Protein AF-A0A822DS72-F1 (afdb_monomer)

Structure (mmCIF, N/CA/C/O backbone):
data_AF-A0A822DS72-F1
#
_entry.id   AF-A0A822DS72-F1
#
loop_
_atom_site.group_PDB
_atom_site.id
_atom_site.type_symbol
_atom_site.label_atom_id
_atom_site.label_alt_id
_atom_site.label_comp_id
_atom_site.label_asym_id
_atom_site.label_entity_id
_atom_site.label_seq_id
_atom_site.pdbx_PDB_ins_code
_atom_site.Cartn_x
_atom_site.Cartn_y
_atom_site.Cartn_z
_atom_site.occupancy
_atom_site.B_iso_or_equiv
_atom_site.auth_seq_id
_atom_site.auth_comp_id
_atom_site.auth_asym_id
_atom_site.auth_atom_id
_atom_site.pdbx_PDB_model_num
ATOM 1 N N . VAL A 1 1 ? -15.668 7.469 24.430 1.00 57.28 1 VAL A N 1
ATOM 2 C CA . VAL A 1 1 ? -15.857 6.029 24.702 1.00 57.28 1 VAL A CA 1
ATOM 3 C C . VAL A 1 1 ? -14.706 5.326 24.024 1.00 57.28 1 VAL A C 1
ATOM 5 O O . VAL A 1 1 ? -14.641 5.386 22.801 1.00 57.28 1 VAL A O 1
ATOM 8 N N . ASP A 1 2 ? -13.755 4.793 24.787 1.00 65.06 2 ASP 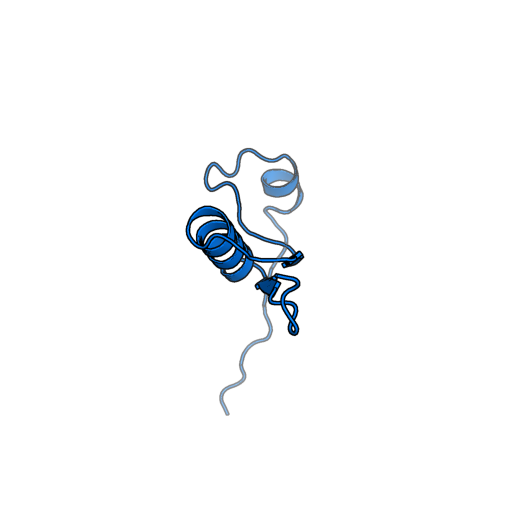A N 1
ATOM 9 C CA . ASP A 1 2 ? -12.664 4.022 24.190 1.00 65.06 2 ASP A CA 1
ATOM 10 C C . ASP A 1 2 ? -13.231 2.769 23.528 1.00 65.06 2 ASP A C 1
ATOM 12 O O . ASP A 1 2 ? -14.072 2.067 24.094 1.00 65.06 2 ASP A O 1
ATOM 16 N N . ARG A 1 3 ? -12.812 2.527 22.286 1.00 74.38 3 ARG A N 1
ATOM 17 C CA . ARG A 1 3 ? -13.238 1.356 21.521 1.00 74.38 3 ARG A CA 1
ATOM 18 C C . ARG A 1 3 ? -12.434 0.154 22.001 1.00 74.38 3 ARG A C 1
ATOM 20 O O . ARG A 1 3 ? -11.208 0.199 22.005 1.00 74.38 3 ARG A O 1
ATOM 27 N N . ILE A 1 4 ? -13.136 -0.910 22.391 1.00 81.25 4 ILE A N 1
ATOM 28 C CA . ILE A 1 4 ? -12.545 -2.127 22.975 1.00 81.25 4 ILE A CA 1
ATOM 29 C C . ILE A 1 4 ? -11.718 -2.916 21.942 1.00 81.25 4 ILE A C 1
ATOM 31 O O . ILE A 1 4 ? -10.760 -3.588 22.312 1.00 81.25 4 ILE A O 1
ATOM 35 N N . ALA A 1 5 ? -12.047 -2.816 20.650 1.00 87.31 5 ALA A N 1
ATOM 36 C CA . ALA A 1 5 ? -11.327 -3.486 19.570 1.00 87.31 5 ALA A CA 1
ATOM 37 C C . ALA A 1 5 ? -10.689 -2.474 18.611 1.00 87.31 5 ALA A C 1
ATOM 39 O O . ALA A 1 5 ? -11.290 -1.443 18.303 1.00 87.31 5 ALA A O 1
ATOM 40 N N . LYS A 1 6 ? -9.485 -2.806 18.133 1.00 93.25 6 LYS A N 1
ATOM 41 C CA . LYS A 1 6 ? -8.776 -2.084 17.074 1.00 93.25 6 LYS A CA 1
ATOM 42 C C . LYS A 1 6 ? -9.064 -2.736 15.728 1.00 93.25 6 LYS A C 1
ATOM 44 O O . LYS A 1 6 ? -8.927 -3.952 15.609 1.00 93.25 6 LYS A O 1
ATOM 49 N N . VAL A 1 7 ? -9.454 -1.944 14.733 1.00 94.69 7 VAL A N 1
ATOM 50 C CA . VAL A 1 7 ? -9.782 -2.428 13.384 1.00 94.69 7 VAL A CA 1
ATOM 51 C C . VAL A 1 7 ? -8.799 -1.839 12.386 1.00 94.69 7 VAL A C 1
ATOM 53 O O . VAL A 1 7 ? -8.617 -0.626 12.325 1.00 94.69 7 VAL A O 1
ATOM 56 N N . GLY A 1 8 ? -8.180 -2.698 11.582 1.00 96.69 8 GLY A N 1
ATOM 57 C CA . GLY A 1 8 ? -7.264 -2.285 10.526 1.00 96.69 8 GLY A CA 1
ATOM 58 C C . GLY A 1 8 ? -7.582 -2.935 9.192 1.00 96.69 8 GLY A C 1
ATOM 59 O O . GLY A 1 8 ? -8.322 -3.917 9.126 1.00 96.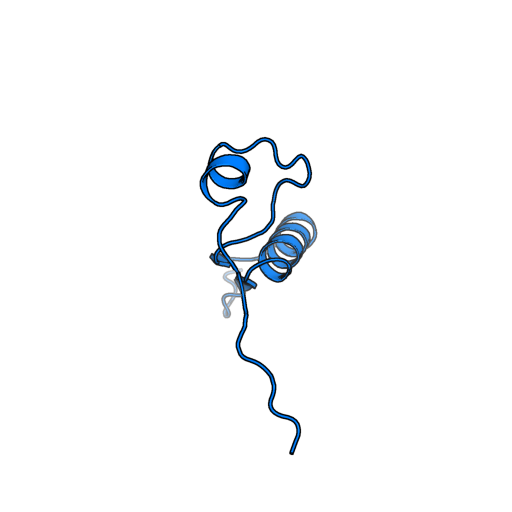69 8 GLY A O 1
ATOM 60 N N . VAL A 1 9 ? -7.002 -2.381 8.129 1.00 97.94 9 VAL A N 1
ATOM 61 C CA . VAL A 1 9 ? -7.130 -2.897 6.760 1.00 97.94 9 VAL A CA 1
ATOM 62 C C . VAL A 1 9 ? -5.744 -3.155 6.194 1.00 97.94 9 VAL A C 1
ATOM 64 O O . VAL A 1 9 ? -4.815 -2.372 6.396 1.00 97.94 9 VAL A O 1
ATOM 67 N N . ALA A 1 10 ? -5.603 -4.264 5.479 1.00 98.06 10 ALA A N 1
ATOM 68 C CA . ALA A 1 10 ? -4.371 -4.634 4.809 1.00 98.06 10 ALA A CA 1
ATOM 69 C C . ALA A 1 10 ? -4.652 -5.013 3.355 1.00 98.06 10 ALA A C 1
ATOM 71 O O . ALA A 1 10 ? -5.734 -5.507 3.040 1.00 98.06 10 ALA A O 1
ATOM 72 N N . GLY A 1 11 ? -3.678 -4.791 2.477 1.00 97.94 11 GLY A N 1
ATOM 73 C CA . GLY A 1 11 ? -3.749 -5.251 1.096 1.00 97.94 11 GLY A CA 1
ATOM 74 C C . GLY A 1 11 ? -2.395 -5.220 0.402 1.00 97.94 11 GLY A C 1
ATOM 75 O O . GLY A 1 11 ? -1.522 -4.424 0.758 1.00 97.94 11 GLY A O 1
ATOM 76 N N . ASP A 1 12 ? -2.238 -6.083 -0.595 1.00 97.00 12 ASP A N 1
ATOM 77 C CA . ASP A 1 12 ? -1.043 -6.212 -1.421 1.00 97.00 12 ASP A CA 1
ATOM 78 C C . ASP A 1 12 ? -1.348 -5.921 -2.900 1.00 97.00 12 ASP A C 1
ATOM 80 O O . ASP A 1 12 ? -2.481 -6.112 -3.335 1.00 97.00 12 ASP A O 1
ATOM 84 N N . SER A 1 13 ? -0.382 -5.432 -3.686 1.00 94.88 13 SER A N 1
ATOM 85 C CA . SER A 1 13 ? -0.568 -5.146 -5.125 1.00 94.88 13 SER A CA 1
ATOM 86 C C . SER A 1 13 ? -1.841 -4.310 -5.393 1.00 94.88 13 SER A C 1
ATOM 88 O O . SER A 1 13 ? -2.004 -3.219 -4.837 1.00 94.88 13 SER A O 1
ATOM 90 N N . ALA A 1 14 ? -2.784 -4.810 -6.195 1.00 95.06 14 ALA A N 1
ATOM 91 C CA . ALA A 1 14 ? -4.091 -4.193 -6.421 1.00 95.06 14 ALA A CA 1
ATOM 92 C C . ALA A 1 14 ? -4.954 -4.108 -5.143 1.00 95.06 14 ALA A C 1
ATOM 94 O O . ALA A 1 14 ? -5.715 -3.157 -4.962 1.00 95.06 14 ALA A O 1
ATOM 95 N N . GLY A 1 15 ? -4.810 -5.055 -4.214 1.00 97.25 15 GLY A N 1
ATOM 96 C CA . GLY A 1 15 ? -5.466 -5.046 -2.906 1.00 97.25 15 GLY A CA 1
ATOM 97 C C . GLY A 1 15 ? -5.028 -3.882 -2.014 1.00 97.25 15 GLY A C 1
ATOM 98 O O . GLY A 1 15 ? -5.834 -3.371 -1.240 1.00 97.25 15 GLY A O 1
ATOM 99 N N . ALA A 1 16 ? -3.796 -3.388 -2.152 1.00 97.50 16 ALA A N 1
ATOM 100 C CA . ALA A 1 16 ? -3.347 -2.186 -1.446 1.00 97.50 16 ALA A CA 1
ATOM 101 C C . ALA A 1 16 ? -4.085 -0.922 -1.930 1.00 97.50 16 ALA A C 1
ATOM 103 O O . ALA A 1 16 ? -4.404 -0.036 -1.130 1.00 97.50 16 ALA A O 1
ATOM 104 N N . MET A 1 17 ? -4.420 -0.857 -3.224 1.00 96.81 17 MET A N 1
ATOM 105 C CA . MET A 1 17 ? -5.260 0.214 -3.763 1.00 96.81 17 MET A CA 1
ATOM 106 C C . MET A 1 17 ? -6.651 0.173 -3.126 1.00 96.81 17 MET A C 1
ATOM 108 O O . MET A 1 17 ? -7.144 1.188 -2.642 1.00 96.81 17 MET A O 1
ATOM 112 N N . ILE A 1 18 ? -7.256 -1.018 -3.062 1.00 97.12 18 ILE A N 1
ATOM 113 C CA . ILE A 1 18 ? -8.567 -1.227 -2.435 1.00 97.12 18 ILE A CA 1
ATOM 114 C C . ILE A 1 18 ? -8.512 -0.850 -0.953 1.00 97.12 18 ILE A C 1
ATOM 116 O O . ILE A 1 18 ? -9.363 -0.100 -0.482 1.00 97.12 18 ILE A O 1
ATOM 120 N N . SER A 1 19 ? -7.488 -1.307 -0.228 1.00 97.56 19 SER A N 1
ATOM 121 C CA . SER A 1 19 ? -7.249 -0.943 1.174 1.00 97.56 19 SER A CA 1
ATOM 122 C C . SER A 1 19 ? -7.191 0.578 1.353 1.00 97.56 19 SER A C 1
ATOM 124 O O . SER A 1 19 ? -7.805 1.125 2.269 1.00 97.56 19 SER A O 1
ATOM 126 N N . THR A 1 20 ? -6.531 1.286 0.432 1.00 96.25 20 THR A N 1
ATOM 127 C CA . THR A 1 20 ? -6.495 2.758 0.399 1.00 96.25 20 THR A CA 1
ATOM 128 C C . THR A 1 20 ? -7.868 3.377 0.179 1.00 96.25 20 THR A C 1
ATOM 130 O O . THR A 1 20 ? -8.246 4.289 0.917 1.00 96.25 20 THR A O 1
ATOM 133 N N . SER A 1 21 ? -8.656 2.856 -0.761 1.00 96.25 21 SER A N 1
ATOM 134 C CA . SER A 1 21 ? -10.034 3.310 -0.966 1.00 96.25 21 SER A CA 1
ATOM 135 C C . SER A 1 21 ? -10.905 3.088 0.277 1.00 96.25 21 SER A C 1
ATOM 137 O O . SER A 1 21 ? -11.636 3.991 0.680 1.00 96.25 21 SER A O 1
ATOM 139 N N . ILE A 1 22 ? -10.785 1.933 0.944 1.00 97.44 22 ILE A N 1
ATOM 140 C CA . ILE A 1 22 ? -11.519 1.645 2.183 1.00 97.44 22 ILE A CA 1
ATOM 141 C C . ILE A 1 22 ? -11.129 2.625 3.290 1.00 97.44 22 ILE A C 1
ATOM 143 O O . ILE A 1 22 ? -12.019 3.206 3.902 1.00 97.44 22 ILE A O 1
ATOM 147 N N . CYS A 1 23 ? -9.837 2.873 3.518 1.00 96.19 23 CYS A N 1
ATOM 148 C CA . CYS A 1 23 ? -9.391 3.835 4.532 1.00 96.19 23 CYS A CA 1
ATOM 149 C C . CYS A 1 23 ? -9.853 5.275 4.251 1.00 96.19 23 CYS A C 1
ATOM 151 O O . CYS A 1 23 ? -10.046 6.052 5.186 1.00 96.19 23 CYS A O 1
ATOM 153 N N . GLN A 1 24 ? -10.056 5.651 2.985 1.00 95.62 24 GLN A N 1
ATOM 154 C CA . GLN A 1 24 ? -10.605 6.963 2.639 1.00 95.62 24 GLN A CA 1
ATOM 155 C C . GLN A 1 24 ? -12.105 7.067 2.985 1.00 95.62 24 GLN A C 1
ATOM 157 O O . GLN A 1 24 ? -12.559 8.087 3.529 1.00 95.62 24 GLN A O 1
ATOM 162 N N . THR A 1 25 ? -12.877 6.030 2.645 1.00 97.38 25 THR A N 1
ATOM 163 C CA . THR A 1 25 ? -14.345 6.017 2.748 1.00 97.38 25 THR A CA 1
ATOM 164 C C . THR A 1 25 ? -14.840 5.652 4.146 1.00 97.38 25 THR A C 1
ATOM 166 O O . THR A 1 25 ? -15.739 6.309 4.671 1.00 97.38 25 THR A O 1
ATOM 169 N N . VAL A 1 26 ? -14.255 4.629 4.765 1.00 95.94 26 VAL A N 1
ATOM 170 C CA . VAL A 1 26 ? -14.622 4.138 6.094 1.00 95.94 26 VAL A CA 1
ATOM 171 C C . VAL A 1 26 ? -13.856 4.943 7.134 1.00 95.94 26 VAL A C 1
ATOM 173 O O . VAL A 1 26 ? -12.630 4.901 7.208 1.00 95.94 26 VAL A O 1
ATOM 176 N N . LYS A 1 27 ? -14.587 5.714 7.941 1.00 89.12 27 LYS A N 1
ATOM 177 C CA . LYS A 1 27 ? -14.008 6.374 9.115 1.00 89.12 27 LYS A CA 1
ATOM 178 C C . LYS A 1 27 ? -13.691 5.321 10.167 1.00 89.12 27 LYS A C 1
ATOM 180 O O . LYS A 1 27 ? -14.243 4.229 10.124 1.00 89.12 27 LYS A O 1
ATOM 185 N N . ASP A 1 28 ? -12.827 5.667 11.113 1.00 92.44 28 ASP A N 1
ATOM 186 C CA . ASP A 1 28 ? -12.553 4.824 12.279 1.00 92.44 28 ASP A CA 1
ATOM 187 C C . ASP A 1 28 ? -11.732 3.547 12.030 1.00 92.44 28 ASP A C 1
ATOM 189 O O . ASP A 1 28 ? -11.727 2.654 12.873 1.00 92.44 28 ASP A O 1
ATOM 193 N N . ILE A 1 29 ? -10.972 3.495 10.931 1.00 94.75 29 ILE A N 1
ATOM 194 C CA . ILE A 1 29 ? -9.865 2.542 10.768 1.00 94.75 29 ILE A CA 1
ATOM 195 C C . ILE A 1 29 ? -8.674 2.999 11.625 1.00 94.75 29 ILE A C 1
ATOM 197 O O . ILE A 1 29 ? -8.193 4.121 11.473 1.00 94.75 29 ILE A O 1
ATOM 201 N N . ASP A 1 30 ? -8.190 2.133 12.516 1.00 95.50 30 ASP A N 1
ATOM 202 C CA . ASP A 1 30 ? -7.089 2.434 13.437 1.00 95.50 30 ASP A CA 1
ATOM 203 C C . ASP A 1 30 ? -5.708 2.323 12.773 1.00 95.50 30 ASP A C 1
ATOM 205 O O . ASP A 1 30 ? -4.776 3.023 13.169 1.00 95.50 30 ASP A O 1
ATOM 209 N N . PHE A 1 31 ? -5.547 1.427 11.793 1.00 96.38 31 PHE A N 1
ATOM 210 C CA . PHE A 1 31 ? -4.277 1.227 11.093 1.00 96.38 31 PHE A CA 1
ATOM 211 C C . PHE A 1 31 ? -4.462 0.672 9.679 1.00 96.38 31 PHE A C 1
ATOM 213 O O . PHE A 1 31 ? -5.447 0.000 9.366 1.00 96.38 31 PHE A O 1
ATOM 220 N N . GLN A 1 32 ? -3.467 0.930 8.833 1.00 97.88 32 GLN A N 1
ATOM 221 C CA . GLN A 1 32 ? -3.434 0.491 7.447 1.00 97.88 32 GLN A CA 1
ATOM 222 C C . GLN A 1 32 ? -2.083 -0.149 7.123 1.00 97.88 32 GLN A C 1
ATOM 224 O O . GLN A 1 32 ? -1.038 0.405 7.460 1.00 97.88 32 GLN A O 1
ATOM 229 N N . ILE A 1 33 ? -2.108 -1.299 6.449 1.00 98.12 33 ILE A N 1
ATOM 230 C CA . ILE A 1 33 ? -0.909 -1.974 5.943 1.00 98.12 33 ILE A CA 1
ATOM 231 C C . ILE A 1 33 ? -1.017 -2.092 4.428 1.00 98.12 33 ILE A C 1
ATOM 233 O O . ILE A 1 33 ? -1.995 -2.620 3.901 1.00 98.12 33 ILE A O 1
ATOM 237 N N . LEU A 1 34 ? 0.005 -1.615 3.726 1.00 98.19 34 LEU A N 1
ATOM 238 C CA . LEU A 1 34 ? 0.041 -1.627 2.273 1.00 98.19 34 LEU A CA 1
ATOM 239 C C . LEU A 1 34 ? 1.333 -2.276 1.791 1.00 98.19 34 LEU A C 1
ATOM 241 O O . LEU A 1 34 ? 2.425 -1.808 2.114 1.00 98.19 34 LEU A O 1
ATOM 245 N N . VAL A 1 35 ? 1.215 -3.352 1.018 1.00 97.69 35 VAL A N 1
ATOM 246 C CA . VAL A 1 35 ? 2.363 -4.155 0.580 1.00 97.69 35 VAL A CA 1
ATOM 247 C C . VAL A 1 35 ? 2.502 -4.051 -0.940 1.00 97.69 35 VAL A C 1
ATOM 249 O O . VAL A 1 35 ? 1.589 -4.425 -1.664 1.00 97.69 35 VAL A O 1
ATOM 252 N N . TYR A 1 36 ? 3.616 -3.488 -1.431 1.00 94.12 36 TYR A N 1
ATOM 253 C CA . TYR A 1 36 ? 3.906 -3.300 -2.873 1.00 94.12 36 TYR A CA 1
ATOM 254 C C . TYR A 1 36 ? 2.707 -2.808 -3.714 1.00 94.12 36 TYR A C 1
ATOM 256 O O . TYR A 1 36 ? 2.435 -3.297 -4.809 1.00 94.12 36 TYR A O 1
ATOM 264 N N . GLY A 1 37 ? 1.954 -1.851 -3.173 1.00 93.06 37 GLY A N 1
ATOM 265 C CA . GLY A 1 37 ? 0.666 -1.461 -3.728 1.00 93.06 37 GLY A CA 1
ATOM 266 C C . GLY A 1 37 ? 0.709 -0.709 -5.053 1.00 93.06 37 GLY A C 1
ATOM 267 O O . GLY A 1 37 ? 1.679 -0.023 -5.377 1.00 93.06 37 GLY A O 1
ATOM 268 N N . TRP A 1 38 ? -0.392 -0.801 -5.794 1.00 90.75 38 TRP A N 1
ATOM 269 C CA . TRP A 1 38 ? -0.660 0.051 -6.951 1.00 90.75 38 TRP A CA 1
ATOM 270 C C . TRP A 1 38 ? -1.376 1.330 -6.512 1.00 90.75 38 TRP A C 1
ATOM 272 O O . TRP A 1 38 ? -2.483 1.270 -5.985 1.00 90.75 38 TRP A O 1
ATOM 282 N N . TYR A 1 39 ? -0.757 2.488 -6.738 1.00 89.94 39 TYR A N 1
ATOM 283 C CA . TYR A 1 39 ? -1.323 3.791 -6.341 1.00 89.94 39 TYR A CA 1
ATOM 284 C C . TYR A 1 39 ? -1.424 4.791 -7.488 1.00 89.94 39 TYR A C 1
ATOM 286 O O . TYR A 1 39 ? -2.160 5.768 -7.392 1.00 89.94 39 TYR A O 1
ATOM 294 N N . ASP A 1 40 ? -0.669 4.560 -8.557 1.00 90.62 40 ASP A N 1
ATOM 295 C CA . ASP A 1 40 ? -0.548 5.466 -9.685 1.00 90.62 40 ASP A CA 1
ATOM 296 C C . ASP A 1 40 ? -0.588 4.662 -10.985 1.00 90.62 40 ASP A C 1
ATOM 298 O O . ASP A 1 40 ? 0.274 3.823 -11.248 1.00 90.62 40 ASP A O 1
ATOM 302 N N . PHE A 1 41 ? -1.610 4.929 -11.794 1.00 88.31 41 PHE A N 1
ATOM 303 C CA . PHE A 1 41 ? -1.822 4.279 -13.086 1.00 88.31 41 PHE A CA 1
ATOM 304 C C . PHE A 1 41 ? -1.117 4.990 -14.242 1.00 88.31 41 PHE A C 1
ATOM 306 O O . PHE A 1 41 ? -1.118 4.488 -15.364 1.00 88.31 41 PHE A O 1
ATOM 313 N N . THR A 1 42 ? -0.501 6.148 -13.999 1.00 92.75 42 THR A N 1
ATOM 314 C CA . THR A 1 42 ? 0.206 6.903 -15.040 1.00 92.75 42 THR A CA 1
ATOM 315 C C . THR A 1 42 ? 1.500 6.231 -15.480 1.00 92.75 42 THR A C 1
ATOM 317 O O . THR A 1 42 ? 2.047 6.597 -16.518 1.00 92.75 42 THR A O 1
ATOM 320 N N . CYS A 1 43 ? 1.992 5.250 -14.709 1.00 87.75 43 CYS A N 1
ATOM 321 C CA . CYS A 1 43 ? 3.244 4.544 -14.981 1.00 87.75 43 CYS A CA 1
ATOM 322 C C . CYS A 1 43 ? 4.459 5.493 -15.072 1.00 87.75 43 CYS A C 1
ATOM 324 O O . CYS A 1 43 ? 5.474 5.165 -15.685 1.00 87.75 43 CYS A O 1
ATOM 326 N N . ALA A 1 44 ? 4.356 6.684 -14.474 1.00 92.50 44 ALA A N 1
ATOM 327 C CA . ALA A 1 44 ? 5.354 7.744 -14.585 1.00 92.50 44 ALA A CA 1
ATOM 328 C C . ALA A 1 44 ? 6.500 7.615 -13.569 1.00 92.50 44 ALA A C 1
ATOM 330 O O . ALA A 1 44 ? 7.456 8.394 -13.600 1.00 92.50 44 ALA A O 1
ATO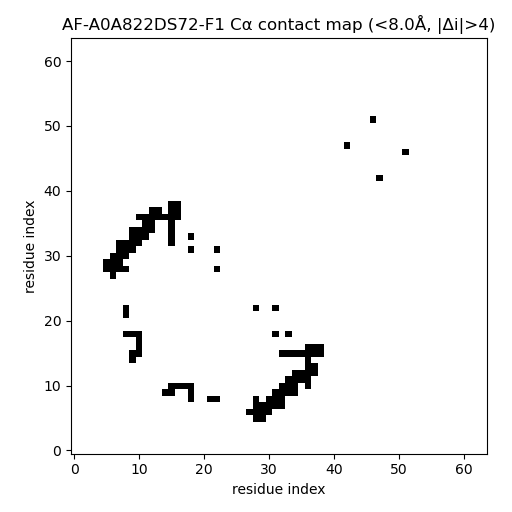M 331 N N . THR A 1 45 ? 6.419 6.652 -12.651 1.00 89.75 45 THR A N 1
ATOM 332 C CA . THR A 1 45 ? 7.452 6.451 -11.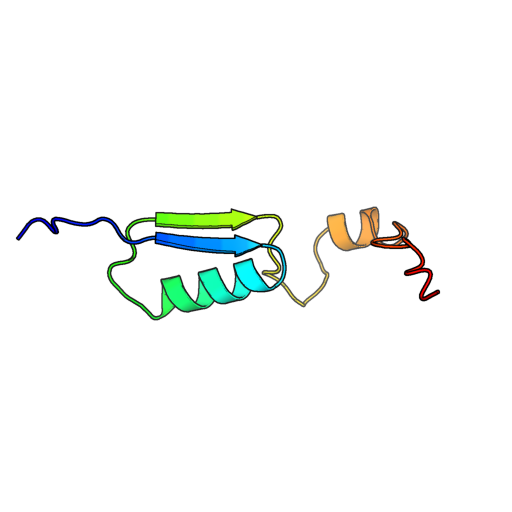638 1.00 89.75 45 THR A CA 1
ATOM 333 C C . THR A 1 45 ? 8.738 5.899 -12.272 1.00 89.75 45 THR A C 1
ATOM 335 O O . THR A 1 45 ? 8.679 5.074 -13.187 1.00 89.75 45 THR A O 1
ATOM 338 N N . PRO A 1 46 ? 9.932 6.295 -11.785 1.00 93.94 46 PRO A N 1
ATOM 339 C CA . PRO A 1 46 ? 11.202 5.789 -12.315 1.00 93.94 46 PRO A CA 1
ATOM 340 C C . PRO A 1 46 ? 11.313 4.259 -12.293 1.00 93.94 46 PRO A C 1
ATOM 342 O O . PRO A 1 46 ? 11.848 3.670 -13.234 1.00 93.94 46 PRO A O 1
ATOM 345 N N . SER A 1 47 ? 10.737 3.620 -11.268 1.00 88.75 47 SER A N 1
ATOM 346 C CA . SER A 1 47 ? 10.713 2.163 -11.118 1.00 88.75 47 SER A CA 1
ATOM 347 C C . SER A 1 47 ? 9.958 1.463 -12.249 1.00 88.75 47 SER A C 1
ATOM 349 O O . SER A 1 47 ? 10.339 0.363 -12.641 1.00 88.75 47 SER A O 1
ATOM 351 N N . PHE A 1 48 ? 8.942 2.105 -12.836 1.00 88.38 48 PHE A N 1
ATOM 352 C CA . PHE A 1 48 ? 8.217 1.543 -13.973 1.00 88.38 48 PHE A CA 1
ATOM 353 C C . PHE A 1 48 ? 9.130 1.370 -15.192 1.00 88.38 48 PHE A C 1
ATOM 355 O O . PHE A 1 48 ? 9.072 0.350 -15.874 1.00 88.38 48 PHE A O 1
ATOM 362 N N . LYS A 1 49 ? 10.028 2.334 -15.442 1.00 90.06 49 LYS A N 1
ATOM 363 C CA . LYS A 1 49 ? 11.038 2.227 -16.505 1.00 90.06 49 LYS A CA 1
ATOM 364 C C . LYS A 1 49 ? 12.152 1.255 -16.123 1.00 90.06 49 LYS A C 1
ATOM 366 O O . LYS A 1 49 ? 12.520 0.416 -16.942 1.00 90.06 49 LYS A O 1
ATOM 371 N N . GLU A 1 50 ? 12.680 1.373 -14.908 1.00 91.19 50 GLU A N 1
ATOM 372 C CA . GLU A 1 50 ? 13.800 0.569 -14.399 1.00 91.19 50 GLU A CA 1
ATOM 373 C C . GLU A 1 5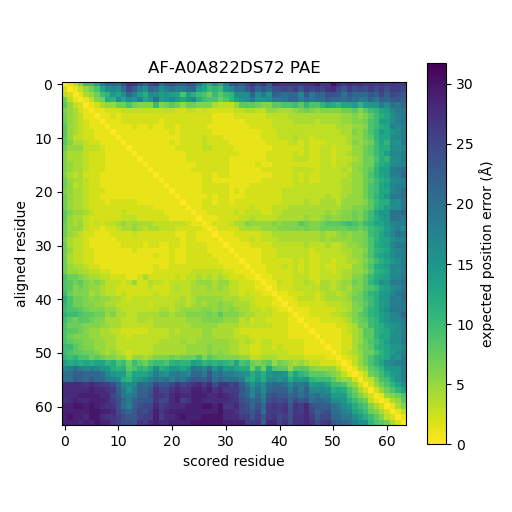0 ? 13.513 -0.936 -14.453 1.00 91.19 50 GLU A C 1
ATOM 375 O O . GLU A 1 50 ? 14.351 -1.712 -14.910 1.00 91.19 50 GLU A O 1
ATOM 380 N N . PHE A 1 51 ? 12.302 -1.341 -14.070 1.00 88.44 51 PHE A N 1
ATOM 381 C CA . PHE A 1 51 ? 11.903 -2.746 -13.987 1.00 88.44 51 PHE A CA 1
ATOM 382 C C . PHE A 1 51 ? 10.973 -3.192 -15.124 1.00 88.44 51 PHE A C 1
ATOM 384 O O . PHE A 1 51 ? 10.425 -4.289 -15.074 1.00 88.44 51 PHE A O 1
ATOM 391 N N . SER A 1 52 ? 10.835 -2.388 -16.184 1.00 84.25 52 SER A N 1
ATOM 392 C CA . SER A 1 52 ? 9.958 -2.672 -17.337 1.00 84.25 52 SER A CA 1
ATOM 393 C C . SER A 1 52 ? 10.243 -4.006 -18.041 1.00 84.25 52 SER A C 1
ATOM 395 O O . SER A 1 52 ? 9.334 -4.615 -18.597 1.00 84.25 52 SER A O 1
ATOM 397 N N . ASN A 1 53 ? 11.494 -4.473 -17.998 1.00 84.06 53 ASN A N 1
ATOM 398 C CA . ASN A 1 53 ? 11.939 -5.711 -18.644 1.00 84.06 53 ASN A CA 1
ATOM 399 C C . ASN A 1 53 ? 12.070 -6.897 -17.669 1.00 84.06 53 ASN A C 1
ATOM 401 O O . ASN A 1 53 ? 12.587 -7.947 -18.049 1.00 84.06 53 ASN A O 1
ATOM 405 N N . GLN A 1 54 ? 11.655 -6.743 -16.408 1.00 76.81 54 GLN A N 1
ATOM 406 C CA . GLN A 1 54 ? 11.640 -7.845 -15.446 1.00 76.81 54 GLN A CA 1
ATOM 407 C C . GLN A 1 54 ? 10.430 -8.744 -15.729 1.00 76.81 54 GLN A C 1
ATOM 409 O O . GLN A 1 54 ? 9.293 -8.277 -15.794 1.00 76.81 54 GLN A O 1
ATOM 414 N N . GLN A 1 55 ? 10.657 -10.049 -15.887 1.00 63.84 55 GLN A N 1
ATOM 415 C CA . GLN A 1 55 ? 9.558 -11.009 -15.961 1.00 63.84 55 GLN A CA 1
ATOM 416 C C . GLN A 1 55 ? 8.963 -11.210 -14.567 1.00 63.84 55 GLN A C 1
ATOM 418 O O . GLN A 1 55 ? 9.561 -11.859 -13.711 1.00 63.84 55 GLN A O 1
ATOM 423 N N . TYR A 1 56 ? 7.758 -10.694 -14.351 1.00 63.25 56 TYR A N 1
ATOM 424 C CA . TYR A 1 56 ? 6.961 -11.026 -13.179 1.00 63.25 56 TYR A CA 1
ATOM 425 C C . TYR A 1 56 ? 6.073 -12.231 -13.526 1.00 63.25 56 TYR A C 1
ATOM 427 O O . TYR A 1 56 ? 5.180 -12.122 -14.359 1.00 63.25 56 TYR A O 1
ATOM 435 N N . PHE A 1 57 ? 6.354 -13.377 -12.893 1.00 54.31 57 PHE A N 1
ATOM 436 C CA . PHE A 1 57 ? 5.656 -14.668 -13.026 1.00 54.31 57 PHE A CA 1
ATOM 437 C C . PHE A 1 57 ? 5.783 -15.389 -14.386 1.00 54.31 57 PHE A C 1
ATOM 439 O O . PHE A 1 57 ? 4.878 -15.386 -15.212 1.00 54.31 57 PHE A O 1
ATOM 446 N N . VAL A 1 58 ? 6.869 -16.148 -14.554 1.00 49.69 58 VAL A N 1
ATOM 447 C CA . VAL A 1 58 ? 6.887 -17.369 -15.386 1.00 49.69 58 VAL A CA 1
ATOM 448 C C . VAL A 1 58 ? 7.186 -18.564 -14.488 1.00 49.69 58 VAL A C 1
ATOM 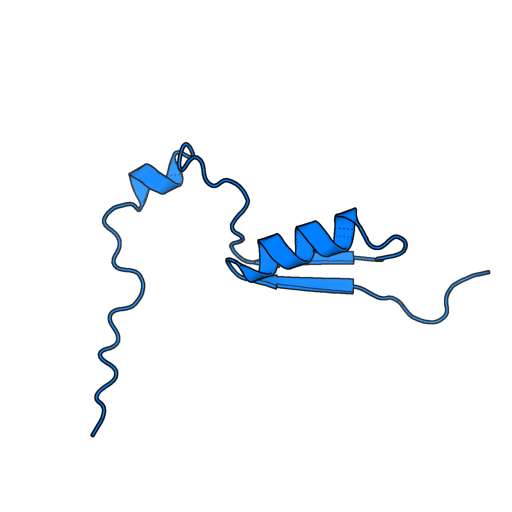450 O O . VAL A 1 58 ? 8.254 -19.162 -14.535 1.00 49.69 58 VAL A O 1
ATOM 453 N N . THR A 1 59 ? 6.237 -18.919 -13.627 1.00 52.84 59 THR A N 1
ATOM 454 C CA . THR A 1 59 ? 6.075 -20.339 -13.308 1.00 52.84 59 THR A CA 1
ATOM 455 C C . THR A 1 59 ? 5.085 -20.843 -14.349 1.00 52.84 59 THR A C 1
ATOM 457 O O . THR A 1 59 ? 3.937 -20.396 -14.326 1.00 52.84 59 THR A O 1
ATOM 460 N N . PRO A 1 60 ? 5.485 -21.694 -15.311 1.00 47.62 60 PRO A N 1
ATOM 461 C CA . PRO A 1 60 ? 4.498 -22.411 -16.091 1.00 47.62 60 PRO A CA 1
ATOM 462 C C . PRO A 1 60 ? 3.659 -23.172 -15.069 1.00 47.62 60 PRO A C 1
ATOM 464 O O . PRO A 1 60 ? 4.190 -23.998 -14.327 1.00 47.62 60 PRO A O 1
ATOM 467 N N . ILE A 1 61 ? 2.368 -22.864 -14.983 1.00 54.12 61 ILE A N 1
ATOM 468 C CA . ILE A 1 61 ? 1.428 -23.820 -14.418 1.00 54.12 61 ILE A CA 1
ATOM 469 C C . ILE A 1 61 ? 1.483 -24.986 -15.403 1.00 54.12 61 ILE A C 1
ATOM 471 O O . ILE A 1 61 ? 0.873 -24.934 -16.470 1.00 54.12 61 ILE A O 1
ATOM 475 N N . LEU A 1 62 ? 2.311 -25.984 -15.092 1.00 45.44 62 LEU A N 1
ATOM 476 C CA . LEU A 1 62 ? 2.174 -27.313 -15.658 1.00 45.44 62 LEU A CA 1
ATOM 477 C C . LEU A 1 62 ? 0.833 -27.822 -15.130 1.00 45.44 62 LEU A C 1
ATOM 479 O O . LEU A 1 62 ? 0.729 -28.311 -14.009 1.00 45.44 62 LEU A O 1
ATOM 483 N N . VAL A 1 63 ? -0.218 -27.553 -15.898 1.00 46.12 63 VAL A N 1
ATOM 484 C CA . VAL A 1 63 ? -1.447 -28.334 -15.852 1.00 46.12 63 VAL A CA 1
ATOM 485 C C . VAL A 1 63 ? -1.093 -29.680 -16.477 1.00 46.12 63 VAL A C 1
ATOM 487 O O . VAL A 1 63 ? -1.100 -29.801 -17.701 1.00 46.12 63 VAL A O 1
ATOM 490 N N . ASP A 1 64 ? -0.700 -30.627 -15.626 1.00 46.12 64 ASP 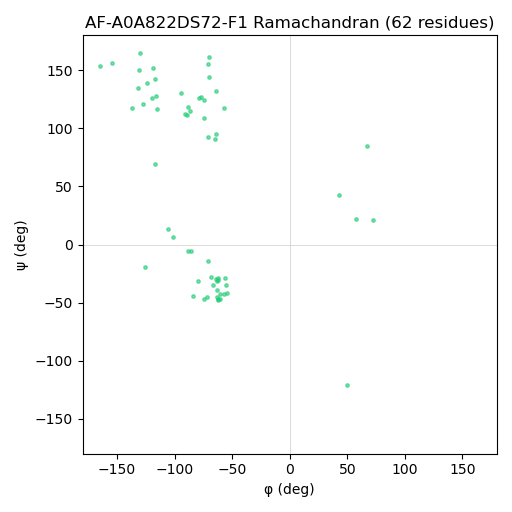A N 1
ATOM 491 C CA . ASP A 1 64 ? -0.890 -32.057 -15.889 1.00 46.12 64 ASP A CA 1
ATOM 492 C C . ASP A 1 64 ? -2.342 -32.437 -15.554 1.00 46.12 64 ASP A C 1
ATOM 494 O O . ASP A 1 64 ? -2.855 -31.963 -14.508 1.00 46.12 64 ASP A O 1
#

Sequence (64 aa):
VDRIAKVGVAGDSAGAMISTSICQTVKDIDFQILVYGWYDFTCATPSFKEFSNQQYFVTPILVD

Mean predicted aligned error: 7.87 Å

Foldseek 3Di:
DDDPDAAAAEAEAQGLVVSVVCPVPDP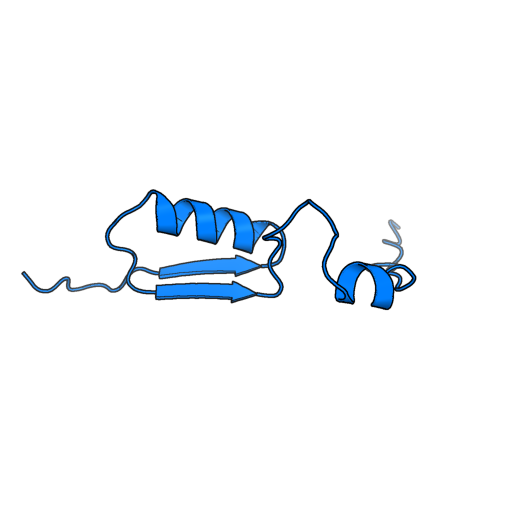RHPYYYYHPYDDDPVCPDPVSVVCVPPDDDDPPPPPD

Solvent-accessible surface area (backbone atoms only — not comparable to full-atom values): 4209 Å² total; per-residue (Å²): 131,88,72,93,70,88,46,67,44,64,22,46,35,68,42,16,33,51,34,50,52,45,60,72,72,45,79,85,61,72,46,77,46,70,42,82,48,50,88,70,89,80,62,78,52,69,62,50,66,75,51,62,84,59,83,81,82,84,71,78,80,79,81,123

Radius of gyration: 17.06 Å; Cα contacts (8 Å, |Δi|>4): 60; chains: 1; bounding box: 30×40×43 Å

pLDDT: mean 85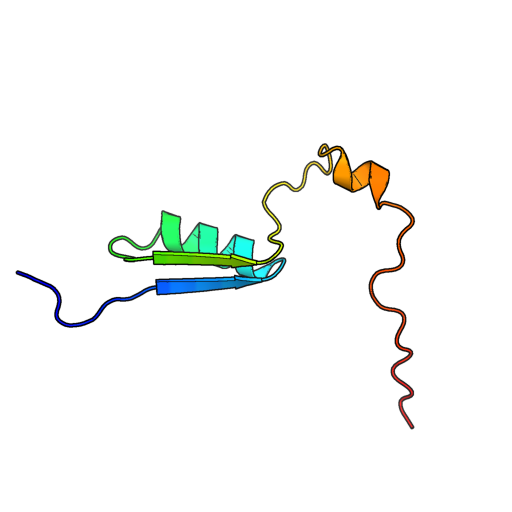.48, std 16.25, range [45.44, 98.19]

Secondary structure (DSSP, 8-state):
---SS--EEEEETHHHHHHHHHHHHSTT--EEEEES----TT--SHHHHHTTT-----------

Nearest PDB structures (foldseek):
  1vdd-assembly1_A  TM=3.499E-01  e=8.972E+00  Deinococcus radiodurans